Protein AF-A0A966THT8-F1 (afdb_monomer)

Structure (mmCIF, N/CA/C/O backbone):
data_AF-A0A966THT8-F1
#
_entry.id   AF-A0A966THT8-F1
#
loop_
_atom_site.group_PDB
_atom_site.id
_atom_site.type_symbol
_atom_site.label_atom_id
_atom_site.label_alt_id
_atom_site.label_comp_id
_atom_site.label_asym_id
_atom_site.label_entity_id
_atom_site.label_seq_id
_atom_site.pdbx_PDB_ins_code
_atom_site.Cartn_x
_atom_site.Cartn_y
_atom_site.Cartn_z
_atom_site.occupancy
_atom_site.B_iso_or_equiv
_atom_site.auth_seq_id
_atom_site.auth_comp_id
_atom_site.auth_asym_id
_atom_site.auth_atom_id
_atom_site.pdbx_P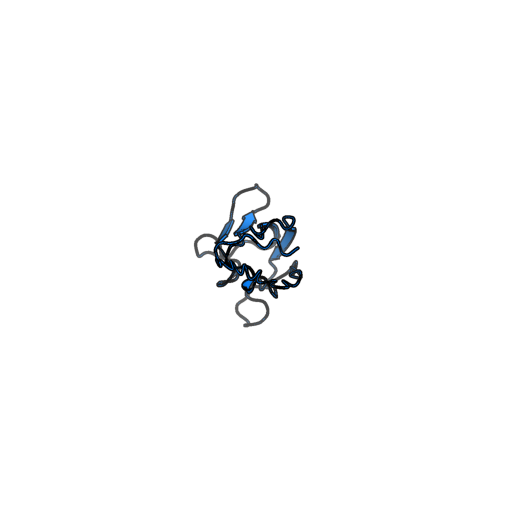DB_model_num
ATOM 1 N N . LEU A 1 1 ? 21.147 -3.916 -36.105 1.00 38.38 1 LEU A N 1
ATOM 2 C CA . LEU A 1 1 ? 22.383 -3.367 -36.703 1.00 38.38 1 LEU A CA 1
ATOM 3 C C . LEU A 1 1 ? 23.456 -4.421 -36.535 1.00 38.38 1 LEU A C 1
ATOM 5 O O . LEU A 1 1 ? 23.837 -4.696 -35.407 1.00 38.38 1 LEU A O 1
ATOM 9 N N . THR A 1 2 ? 23.841 -5.078 -37.622 1.00 32.47 2 THR A N 1
ATOM 10 C CA . THR A 1 2 ? 24.801 -6.186 -37.594 1.00 32.47 2 THR A CA 1
ATOM 11 C C . THR A 1 2 ? 26.140 -5.648 -38.072 1.00 32.47 2 THR A C 1
ATOM 13 O O . THR A 1 2 ? 26.220 -5.122 -39.180 1.00 32.47 2 THR A O 1
ATOM 16 N N . VAL A 1 3 ? 27.170 -5.729 -37.231 1.00 47.06 3 VAL A N 1
ATOM 17 C CA . VAL A 1 3 ? 28.542 -5.352 -37.592 1.00 47.06 3 VAL A CA 1
ATOM 18 C C . VAL A 1 3 ? 29.363 -6.632 -37.616 1.00 47.06 3 VAL A C 1
ATOM 20 O O . VAL A 1 3 ? 29.525 -7.285 -36.589 1.00 47.06 3 VAL A O 1
ATOM 23 N N . THR A 1 4 ? 29.853 -7.011 -38.793 1.00 45.12 4 THR A N 1
ATOM 24 C CA . THR A 1 4 ? 30.617 -8.248 -38.985 1.00 45.12 4 THR A CA 1
ATOM 25 C C . THR A 1 4 ? 32.106 -7.917 -38.992 1.00 45.12 4 THR A C 1
ATOM 27 O O . THR A 1 4 ? 32.587 -7.259 -39.911 1.00 45.12 4 THR A O 1
ATOM 30 N N . SER A 1 5 ? 32.841 -8.363 -37.971 1.00 55.22 5 SER A N 1
ATOM 31 C CA . SER A 1 5 ? 34.308 -8.312 -37.946 1.00 55.22 5 SER A CA 1
ATOM 32 C C . SER A 1 5 ? 34.895 -9.696 -38.241 1.00 55.22 5 SER A C 1
ATOM 34 O O . SER A 1 5 ? 34.338 -10.730 -37.871 1.00 55.22 5 SER A O 1
ATOM 36 N N . ASN A 1 6 ? 36.035 -9.710 -38.921 1.00 65.44 6 ASN A N 1
ATOM 37 C CA . ASN A 1 6 ? 36.722 -10.829 -39.578 1.00 65.44 6 ASN A CA 1
ATOM 38 C C . ASN A 1 6 ? 37.351 -11.893 -38.644 1.00 65.44 6 ASN A C 1
ATOM 40 O O . ASN A 1 6 ? 38.310 -12.560 -39.026 1.00 65.44 6 ASN A O 1
ATOM 44 N N . LYS A 1 7 ? 36.807 -12.097 -37.438 1.00 59.16 7 LYS A N 1
ATOM 45 C CA . LYS A 1 7 ? 37.224 -13.161 -36.500 1.00 59.16 7 LYS A CA 1
ATOM 46 C C . LYS A 1 7 ? 36.088 -14.067 -36.007 1.00 59.16 7 LYS A C 1
ATOM 48 O O . LYS A 1 7 ? 36.244 -14.737 -34.995 1.00 59.16 7 LYS A O 1
ATOM 53 N N . GLY A 1 8 ? 34.959 -14.124 -36.715 1.00 55.78 8 GLY A N 1
ATOM 54 C CA . GLY A 1 8 ? 33.956 -15.184 -36.519 1.00 55.78 8 GLY A CA 1
ATOM 55 C C . GLY A 1 8 ? 33.255 -15.211 -35.155 1.00 55.78 8 GLY A C 1
ATOM 56 O O . GLY A 1 8 ? 32.555 -16.173 -34.859 1.00 55.78 8 GLY A O 1
ATOM 57 N N . CYS A 1 9 ? 33.401 -14.175 -34.328 1.00 48.91 9 CYS A N 1
ATOM 58 C CA . CYS A 1 9 ? 32.655 -14.074 -33.081 1.00 48.91 9 CYS A CA 1
ATOM 59 C C . CYS A 1 9 ? 31.292 -13.435 -33.382 1.00 48.91 9 CYS A C 1
ATOM 61 O O . CYS A 1 9 ? 31.213 -12.241 -33.671 1.00 48.91 9 CYS A O 1
ATOM 63 N N . SER A 1 10 ? 30.233 -14.245 -33.377 1.00 50.66 10 SER A N 1
ATOM 64 C CA . SER A 1 10 ? 28.847 -13.771 -33.373 1.00 50.66 10 SER A CA 1
ATOM 65 C C . SER A 1 10 ? 28.385 -13.669 -31.929 1.00 50.66 10 SER A C 1
ATOM 67 O O . SER A 1 10 ? 28.199 -14.689 -31.270 1.00 50.66 10 SER A O 1
ATOM 69 N N . ASP A 1 11 ? 28.203 -12.445 -31.447 1.00 45.22 11 ASP A N 1
ATOM 70 C CA . ASP A 1 11 ? 27.554 -12.193 -30.166 1.00 45.22 11 ASP A CA 1
ATOM 71 C C . ASP A 1 11 ? 26.059 -11.966 -30.423 1.00 45.22 11 ASP A C 1
ATOM 73 O O . ASP A 1 11 ? 25.671 -11.080 -31.190 1.00 45.22 11 ASP A O 1
ATOM 77 N N . THR A 1 12 ? 25.216 -12.824 -29.852 1.00 56.09 12 THR A N 1
ATOM 78 C CA . THR A 1 12 ? 23.759 -12.741 -30.001 1.00 56.09 12 THR A CA 1
ATOM 79 C C . THR A 1 12 ? 23.178 -12.313 -28.666 1.00 56.09 12 THR A C 1
ATOM 81 O O . THR A 1 12 ? 23.054 -13.118 -27.747 1.00 56.09 12 THR A O 1
ATOM 84 N N . SER A 1 13 ? 22.799 -11.041 -28.556 1.00 45.62 13 SER A N 1
ATOM 85 C CA . SER A 1 13 ? 22.097 -10.534 -27.379 1.00 45.62 13 SER A CA 1
ATOM 86 C C . SER A 1 13 ? 20.586 -10.620 -27.597 1.00 45.62 13 SER A C 1
ATOM 88 O O . SER A 1 13 ? 20.027 -9.930 -28.451 1.00 45.62 13 SER A O 1
ATOM 90 N N . SER A 1 14 ? 19.912 -11.486 -26.842 1.00 51.91 14 SER A N 1
ATOM 91 C CA . SER A 1 14 ? 18.451 -11.588 -26.824 1.00 51.91 14 SER A CA 1
ATOM 92 C C . SER A 1 14 ? 17.869 -10.697 -25.724 1.00 51.91 14 SER A C 1
ATOM 94 O O . SER A 1 14 ? 18.154 -10.898 -24.544 1.00 51.91 14 SER A O 1
ATOM 96 N N . VAL A 1 15 ? 17.019 -9.737 -26.095 1.00 55.69 15 VAL A N 1
ATOM 97 C CA . VAL A 1 15 ? 16.295 -8.878 -25.145 1.00 55.69 15 VAL A CA 1
ATOM 98 C C . VAL A 1 15 ? 14.918 -9.483 -24.868 1.00 55.69 15 VAL A C 1
ATOM 100 O O . VAL A 1 15 ? 14.083 -9.576 -25.765 1.00 55.69 15 VAL A O 1
ATOM 103 N N . PHE A 1 16 ? 14.655 -9.873 -23.620 1.00 54.84 16 PHE A N 1
ATOM 104 C CA . PHE A 1 16 ? 13.331 -10.328 -23.192 1.00 54.84 16 PHE A CA 1
ATOM 105 C C . PHE A 1 16 ? 12.426 -9.125 -22.895 1.00 54.84 16 PHE A 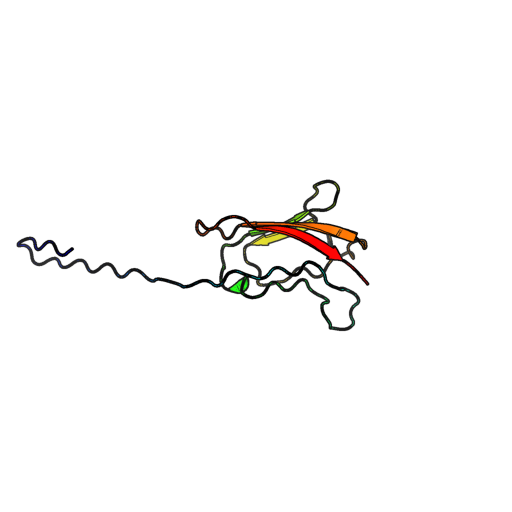C 1
ATOM 107 O O . PHE A 1 16 ? 12.622 -8.417 -21.907 1.00 54.84 16 PHE A O 1
ATOM 114 N N . ILE A 1 17 ? 11.409 -8.896 -23.729 1.00 58.19 17 ILE A N 1
ATOM 115 C CA . ILE A 1 17 ? 10.397 -7.858 -23.490 1.00 58.19 17 ILE A CA 1
ATOM 116 C C . ILE A 1 17 ? 9.238 -8.475 -22.695 1.00 58.19 17 ILE A C 1
ATOM 118 O O . ILE A 1 17 ? 8.392 -9.170 -23.255 1.00 58.19 17 ILE A O 1
ATOM 122 N N . LYS A 1 18 ? 9.175 -8.221 -21.381 1.00 64.19 18 LYS A N 1
ATOM 123 C CA . LYS A 1 18 ? 8.022 -8.601 -20.543 1.00 64.19 18 LYS A CA 1
ATOM 124 C C . LYS A 1 18 ? 6.995 -7.467 -20.529 1.00 64.19 18 LYS A C 1
ATOM 126 O O . LYS A 1 18 ? 7.240 -6.405 -19.957 1.00 64.19 18 LYS A O 1
ATOM 131 N N . VAL A 1 19 ? 5.829 -7.690 -21.134 1.00 66.38 19 VAL A N 1
ATOM 132 C CA . VAL A 1 19 ? 4.715 -6.730 -21.093 1.00 66.38 19 VAL A CA 1
ATOM 133 C C . VAL A 1 19 ? 4.019 -6.833 -19.735 1.00 66.38 19 VAL A C 1
ATOM 135 O O . VAL A 1 19 ? 3.328 -7.808 -19.454 1.00 66.38 19 VAL A O 1
ATOM 138 N N . LEU A 1 20 ? 4.207 -5.830 -18.876 1.00 70.94 20 LEU A N 1
ATOM 139 C CA . LEU A 1 20 ? 3.531 -5.748 -17.578 1.00 70.94 20 LEU A CA 1
ATOM 140 C C . LEU A 1 20 ? 2.275 -4.874 -17.689 1.00 70.94 20 LEU A C 1
ATOM 142 O O . LEU A 1 20 ? 2.365 -3.724 -18.140 1.00 70.94 20 LEU A O 1
ATOM 146 N N . LYS A 1 21 ? 1.119 -5.396 -17.260 1.00 75.31 21 LYS A N 1
ATOM 147 C CA . LYS A 1 21 ? -0.139 -4.633 -17.173 1.00 75.31 21 LYS A CA 1
ATOM 148 C C . LYS A 1 21 ? -0.063 -3.598 -16.056 1.00 75.31 21 LYS A C 1
ATOM 150 O O . LYS A 1 21 ? 0.663 -3.785 -15.081 1.00 75.31 21 LYS A O 1
ATOM 155 N N . ASP A 1 22 ? -0.792 -2.501 -16.213 1.00 78.38 22 ASP A N 1
ATOM 156 C CA . ASP A 1 22 ? -0.896 -1.490 -15.169 1.00 78.38 22 ASP A CA 1
ATOM 157 C C . ASP A 1 22 ? -1.863 -1.973 -14.068 1.00 78.38 22 ASP A C 1
ATOM 159 O O . ASP A 1 22 ? -3.016 -2.265 -14.388 1.00 78.38 22 ASP A O 1
ATOM 163 N N . PRO A 1 23 ? -1.423 -2.123 -12.803 1.00 83.56 23 PRO A N 1
ATOM 164 C CA . PRO A 1 23 ? -2.267 -2.689 -11.755 1.00 83.56 23 PRO A CA 1
ATOM 165 C C . PRO A 1 23 ? -3.374 -1.697 -11.350 1.00 83.56 23 PRO A C 1
ATOM 167 O O . PRO A 1 23 ? -3.043 -0.584 -10.916 1.00 83.56 23 PRO A O 1
ATOM 170 N N . PRO A 1 24 ? -4.669 -2.047 -11.481 1.00 90.62 24 PRO A N 1
ATOM 171 C CA . PRO A 1 24 ? -5.746 -1.250 -10.910 1.00 90.62 24 PRO A CA 1
ATOM 172 C C . PRO A 1 24 ? -5.677 -1.392 -9.391 1.00 90.62 24 PRO A C 1
ATOM 174 O O . PRO A 1 24 ? -5.714 -2.504 -8.877 1.00 90.62 24 PRO A O 1
ATOM 177 N N . VAL A 1 25 ? -5.530 -0.286 -8.668 1.00 95.00 25 VAL A N 1
ATOM 178 C CA . VAL A 1 25 ? -5.386 -0.325 -7.209 1.00 95.00 25 VAL A CA 1
ATOM 179 C C . VAL A 1 25 ? -6.750 -0.043 -6.579 1.00 95.00 25 VAL A C 1
ATOM 181 O O . VAL A 1 25 ? -7.236 1.079 -6.739 1.00 95.00 25 VAL A O 1
ATOM 184 N N . PRO A 1 26 ? -7.389 -1.015 -5.900 1.00 95.25 26 PRO A N 1
ATOM 185 C CA . PRO A 1 26 ? -8.631 -0.758 -5.181 1.00 95.25 26 PRO A CA 1
ATOM 186 C C . PRO A 1 26 ? -8.401 0.264 -4.073 1.00 95.25 26 PRO A C 1
ATOM 188 O O . PRO A 1 26 ? -7.347 0.274 -3.439 1.00 95.25 26 PRO A O 1
ATOM 191 N N . ASN A 1 27 ? -9.395 1.101 -3.816 1.00 96.56 27 ASN A N 1
ATOM 192 C CA . ASN A 1 27 ? -9.347 2.116 -2.767 1.00 96.56 27 ASN A CA 1
ATOM 193 C C . ASN A 1 27 ? -10.180 1.737 -1.535 1.00 96.56 27 ASN A C 1
ATOM 195 O O . ASN A 1 27 ? -10.352 2.576 -0.661 1.00 96.56 27 ASN A O 1
ATOM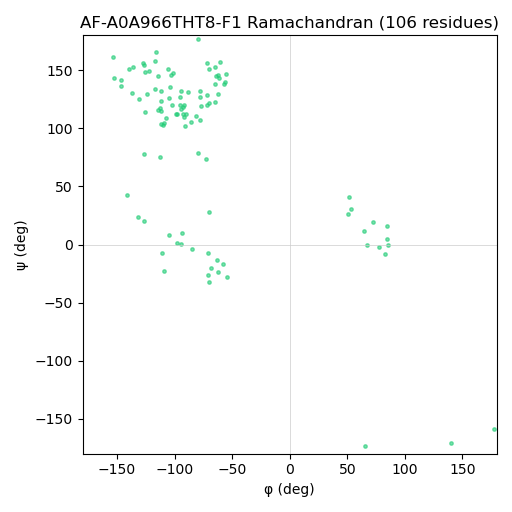 199 N N . ILE A 1 28 ? -10.699 0.509 -1.451 1.00 96.31 28 ILE A N 1
ATOM 200 C CA . ILE A 1 28 ? -11.505 0.046 -0.319 1.00 96.31 28 ILE A CA 1
ATOM 201 C C . ILE A 1 28 ? -11.387 -1.469 -0.141 1.00 96.31 28 ILE A C 1
ATOM 203 O O . ILE A 1 28 ? -11.295 -2.200 -1.129 1.00 96.31 28 ILE A O 1
ATOM 207 N N . PHE A 1 29 ? -11.384 -1.930 1.108 1.00 97.06 29 PHE A N 1
ATOM 208 C CA . PHE A 1 29 ? -11.526 -3.341 1.476 1.00 97.06 29 PHE A CA 1
ATOM 209 C C . PHE A 1 29 ? -12.132 -3.468 2.888 1.00 97.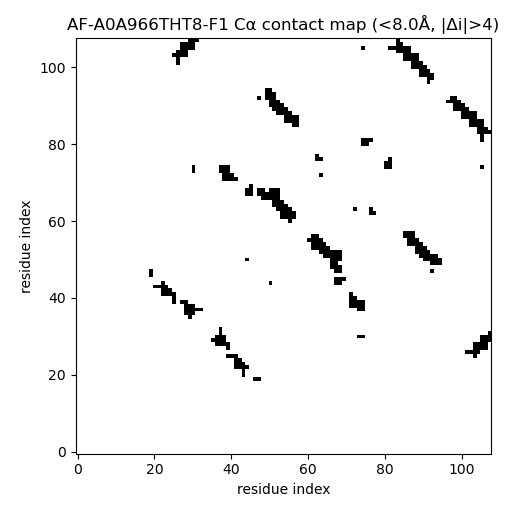06 29 PHE A C 1
ATOM 211 O O . PHE A 1 29 ? -12.144 -2.498 3.654 1.00 97.06 29 PHE A O 1
ATOM 218 N N . SER A 1 30 ? -12.680 -4.640 3.212 1.00 96.50 30 SER A N 1
ATOM 219 C CA . SER A 1 30 ? -13.491 -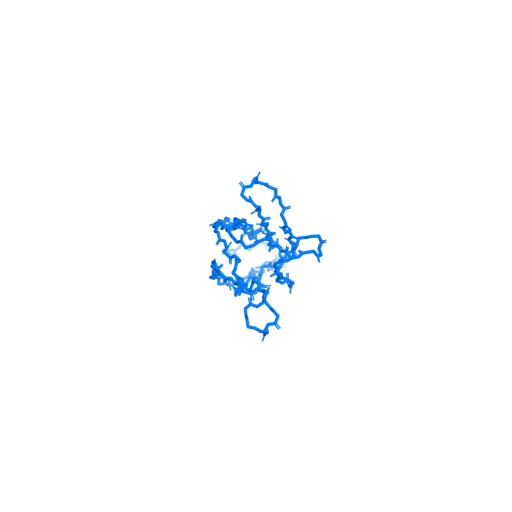4.890 4.410 1.00 96.50 30 SER A CA 1
ATOM 220 C C . SER A 1 30 ? -12.953 -6.075 5.220 1.00 96.50 30 SER A C 1
ATOM 222 O O . SER A 1 30 ? -13.521 -7.154 5.129 1.00 96.50 30 SER A O 1
ATOM 224 N N . PRO A 1 31 ? -11.872 -5.911 6.011 1.00 94.81 31 PRO A N 1
ATOM 225 C CA . PRO A 1 31 ? -11.307 -6.972 6.850 1.00 94.81 31 PRO A CA 1
ATOM 226 C C . PRO A 1 31 ? -12.205 -7.253 8.069 1.00 94.81 31 PRO A C 1
ATOM 228 O O . PRO A 1 31 ? -11.899 -6.832 9.194 1.00 94.81 31 PRO A O 1
ATOM 231 N N . ASN A 1 32 ? -13.340 -7.915 7.831 1.00 93.06 32 ASN A N 1
ATOM 232 C CA . ASN A 1 32 ? -14.365 -8.275 8.817 1.00 93.06 32 ASN A CA 1
ATOM 233 C C . ASN A 1 32 ? -14.440 -9.799 9.072 1.00 93.06 32 ASN A C 1
ATOM 235 O O . ASN A 1 32 ? -15.105 -10.224 10.017 1.00 93.06 32 ASN A O 1
ATOM 239 N N . GLY A 1 33 ? -13.716 -10.607 8.292 1.00 91.88 33 GLY A N 1
ATOM 240 C CA . GLY A 1 33 ? -13.623 -12.058 8.430 1.00 91.88 33 GLY A CA 1
ATOM 241 C C . GLY A 1 33 ? -14.746 -12.840 7.746 1.00 91.88 33 GLY A C 1
ATOM 242 O O . GLY A 1 33 ? -14.933 -14.013 8.074 1.00 91.88 33 GLY A O 1
ATOM 243 N N . ASP A 1 34 ? -15.503 -12.226 6.833 1.00 91.94 34 ASP A N 1
ATOM 244 C CA . ASP A 1 34 ? -16.558 -12.897 6.063 1.00 91.94 34 ASP A CA 1
ATOM 245 C C . ASP A 1 34 ? -16.042 -13.625 4.802 1.00 91.94 34 ASP A C 1
ATOM 247 O O . ASP A 1 34 ? -16.796 -14.335 4.130 1.00 91.94 34 ASP A O 1
ATOM 251 N N . GLY A 1 35 ? -14.744 -13.506 4.503 1.00 89.75 35 GLY A N 1
ATOM 252 C CA . GLY A 1 35 ? -14.081 -14.083 3.337 1.00 89.75 35 GLY A CA 1
ATOM 253 C C . GLY A 1 35 ? -14.160 -13.219 2.074 1.00 89.75 35 GLY A C 1
ATOM 254 O O . GLY A 1 35 ? -13.606 -13.607 1.041 1.00 89.75 35 GLY A O 1
ATOM 255 N N . ILE A 1 36 ? -14.816 -12.057 2.122 1.00 90.50 36 ILE A N 1
ATOM 256 C CA . ILE A 1 36 ? -15.068 -11.168 0.987 1.00 90.50 36 ILE A CA 1
ATOM 257 C C . ILE A 1 36 ? -14.306 -9.857 1.193 1.00 90.50 36 ILE A C 1
ATOM 259 O O . ILE A 1 36 ? -14.581 -9.073 2.090 1.00 90.50 36 ILE A O 1
ATOM 263 N N . HIS A 1 37 ? -13.341 -9.582 0.309 1.00 92.56 37 HIS A N 1
ATOM 264 C CA . HIS A 1 37 ? -12.495 -8.380 0.384 1.00 92.56 37 HIS A CA 1
ATOM 265 C C . HIS A 1 37 ? -11.809 -8.181 1.754 1.00 92.56 37 HIS A C 1
ATOM 267 O O . HIS A 1 37 ? -11.503 -7.055 2.137 1.00 92.56 37 HIS A O 1
ATOM 273 N N . ASP A 1 38 ? -11.499 -9.273 2.457 1.00 95.12 38 ASP A N 1
ATOM 274 C CA . ASP A 1 38 ? -10.796 -9.234 3.747 1.00 95.12 38 ASP A CA 1
ATOM 275 C C . ASP A 1 38 ? -9.336 -8.787 3.634 1.00 95.12 38 ASP A C 1
ATOM 277 O O . ASP A 1 38 ? -8.705 -8.371 4.604 1.00 95.12 38 ASP A O 1
ATOM 281 N N . THR A 1 39 ? -8.774 -8.886 2.433 1.00 96.62 39 THR A N 1
ATOM 282 C CA . THR A 1 39 ? -7.415 -8.448 2.147 1.00 96.62 39 THR A CA 1
A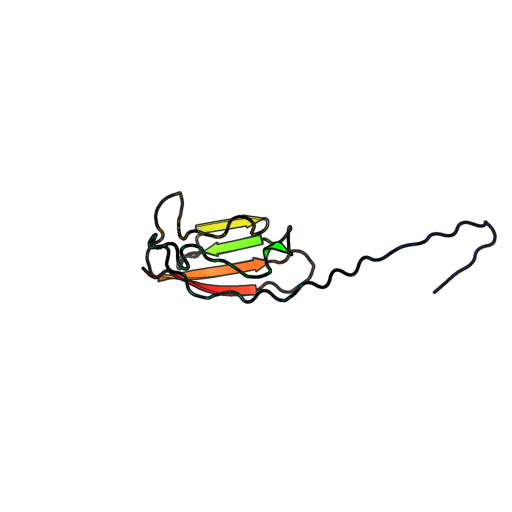TOM 283 C C . THR A 1 39 ? -7.414 -7.480 0.977 1.00 96.62 39 THR A C 1
ATOM 285 O O . THR A 1 39 ? -8.230 -7.564 0.055 1.00 96.62 39 THR A O 1
ATOM 288 N N . TRP A 1 40 ? -6.476 -6.543 1.006 1.00 97.00 40 TRP A N 1
ATOM 289 C CA . TRP A 1 40 ? -6.325 -5.530 -0.019 1.00 97.00 40 TRP A CA 1
ATOM 290 C C . TRP A 1 40 ? -5.607 -6.104 -1.243 1.00 97.00 40 TRP A C 1
ATOM 292 O O . TRP A 1 40 ? -4.412 -5.936 -1.437 1.00 97.00 40 TRP A O 1
ATOM 302 N N . ILE A 1 41 ? -6.320 -6.844 -2.082 1.00 95.56 41 ILE A N 1
ATOM 303 C CA . ILE A 1 41 ? -5.726 -7.483 -3.261 1.00 95.56 41 ILE A CA 1
ATOM 304 C C . ILE A 1 41 ? -5.529 -6.444 -4.370 1.00 95.56 41 ILE A C 1
ATOM 306 O O . ILE A 1 41 ? -6.480 -5.788 -4.787 1.00 95.56 41 ILE A O 1
ATOM 310 N N . ILE A 1 42 ? -4.309 -6.335 -4.905 1.00 94.75 42 ILE A N 1
ATOM 311 C CA . ILE A 1 42 ? -3.991 -5.455 -6.038 1.00 94.75 42 ILE A CA 1
ATOM 312 C C . ILE A 1 42 ? -3.721 -6.319 -7.281 1.00 94.75 42 ILE A C 1
ATOM 314 O O . ILE A 1 42 ? -2.648 -6.925 -7.380 1.00 94.75 42 ILE A O 1
ATOM 318 N N . PRO A 1 43 ? -4.658 -6.392 -8.247 1.00 91.81 43 PRO A N 1
ATOM 319 C CA . PRO A 1 43 ? -4.498 -7.217 -9.439 1.00 91.81 43 PRO A CA 1
ATOM 320 C C . PRO A 1 43 ? -3.229 -6.890 -10.233 1.00 91.81 43 PRO A C 1
ATOM 322 O O . PRO A 1 43 ? -2.893 -5.724 -10.437 1.00 91.81 43 PRO A O 1
ATOM 325 N N . TYR A 1 44 ? -2.564 -7.933 -10.736 1.00 89.81 44 TYR A N 1
ATOM 326 C CA . TYR A 1 44 ? -1.336 -7.878 -11.544 1.00 89.81 44 TYR A CA 1
ATOM 327 C C . TYR A 1 44 ? -0.077 -7.385 -10.820 1.00 89.81 44 TYR A C 1
ATOM 329 O O . TYR A 1 44 ? 0.985 -7.319 -11.448 1.00 89.81 44 TYR A O 1
ATOM 337 N N . LEU A 1 45 ? -0.152 -7.025 -9.535 1.00 89.94 45 LEU A N 1
ATOM 338 C CA . LEU A 1 45 ? 1.020 -6.549 -8.799 1.00 89.94 45 LEU A CA 1
ATOM 339 C C . LEU A 1 45 ? 2.025 -7.679 -8.506 1.00 89.94 45 LEU A C 1
ATOM 341 O O . LEU A 1 45 ? 3.228 -7.440 -8.468 1.00 89.94 45 LEU A O 1
ATOM 345 N N . ASP A 1 46 ? 1.548 -8.920 -8.434 1.00 87.25 46 ASP A N 1
ATOM 346 C CA . ASP A 1 46 ? 2.336 -10.159 -8.407 1.00 87.25 46 ASP A CA 1
ATOM 347 C C . ASP A 1 46 ? 3.314 -10.290 -9.593 1.00 87.25 46 ASP A C 1
ATOM 349 O O . ASP A 1 46 ? 4.396 -10.865 -9.463 1.00 87.25 46 ASP A O 1
ATOM 353 N N . SER A 1 47 ? 2.997 -9.683 -10.743 1.00 87.19 47 SER A N 1
ATOM 354 C CA . SER A 1 47 ? 3.887 -9.664 -11.912 1.00 87.19 47 SER A CA 1
ATOM 355 C C . SER A 1 47 ? 5.134 -8.773 -11.749 1.00 87.19 47 SER A C 1
ATOM 357 O O . SER A 1 47 ? 6.040 -8.838 -12.596 1.00 87.19 47 SER A O 1
ATOM 359 N N . TYR A 1 48 ? 5.204 -8.004 -10.651 1.00 88.75 48 TYR A N 1
ATOM 360 C CA . TYR A 1 48 ? 6.288 -7.100 -10.260 1.00 88.75 48 TYR A CA 1
ATOM 361 C C . TYR A 1 48 ? 7.015 -7.617 -8.998 1.00 88.75 48 TYR 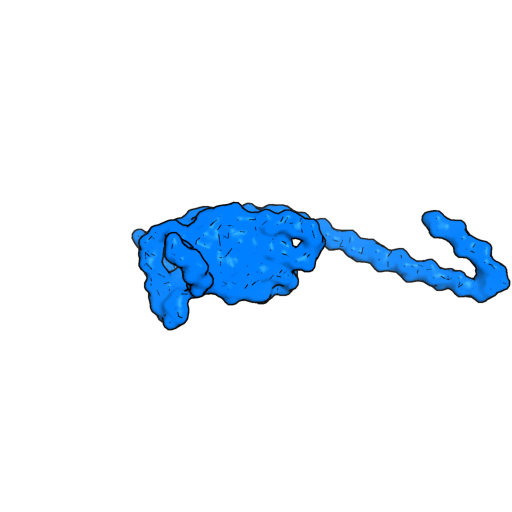A C 1
ATOM 363 O O . TYR A 1 48 ? 6.862 -7.051 -7.918 1.00 88.75 48 TYR A O 1
ATOM 371 N N . PRO A 1 49 ? 7.866 -8.654 -9.095 1.00 87.38 49 PRO A N 1
ATOM 372 C CA . PRO A 1 49 ? 8.473 -9.293 -7.918 1.00 87.38 49 PRO A CA 1
ATOM 373 C C . PRO A 1 49 ? 9.376 -8.361 -7.091 1.00 87.38 49 PRO A C 1
ATOM 375 O O . PRO A 1 49 ? 9.587 -8.599 -5.908 1.00 87.38 49 PRO A O 1
ATOM 378 N N . GLY A 1 50 ? 9.904 -7.298 -7.704 1.00 90.56 50 GLY A N 1
ATOM 379 C CA . GLY A 1 50 ? 10.733 -6.298 -7.032 1.00 90.56 50 GLY A CA 1
ATOM 380 C C . GLY A 1 50 ? 9.976 -5.066 -6.537 1.00 90.56 50 GLY A C 1
ATOM 381 O O . GLY A 1 50 ? 10.626 -4.161 -6.022 1.00 90.56 50 GLY A O 1
ATOM 382 N N . CYS A 1 51 ? 8.650 -4.969 -6.716 1.00 94.81 51 CYS A N 1
ATOM 383 C CA . CYS A 1 51 ? 7.933 -3.764 -6.303 1.00 94.81 51 CYS A CA 1
ATOM 384 C C . CYS A 1 51 ? 7.985 -3.579 -4.786 1.00 94.81 51 CYS A C 1
ATOM 386 O O . CYS A 1 51 ? 8.045 -4.551 -4.044 1.00 94.81 51 CYS A O 1
ATOM 388 N N . THR A 1 52 ? 7.894 -2.348 -4.303 1.00 96.88 52 THR A N 1
ATOM 389 C CA . THR A 1 52 ? 7.667 -2.093 -2.879 1.00 96.88 52 THR A CA 1
ATOM 390 C C . THR A 1 52 ? 6.292 -1.490 -2.684 1.00 96.88 52 THR A C 1
ATOM 392 O O . THR A 1 52 ? 5.948 -0.539 -3.388 1.00 96.88 52 THR A O 1
ATOM 395 N N . VAL A 1 53 ? 5.532 -2.021 -1.731 1.00 97.69 53 VAL A N 1
ATOM 396 C CA . VAL A 1 53 ? 4.248 -1.458 -1.300 1.00 97.69 53 VAL A CA 1
ATOM 397 C C . VAL A 1 53 ? 4.422 -0.941 0.113 1.00 97.69 53 VAL A C 1
ATOM 399 O O . VAL A 1 53 ? 4.831 -1.685 0.999 1.00 97.69 53 VAL A O 1
ATOM 402 N N . GLU A 1 54 ? 4.132 0.334 0.317 1.00 98.00 54 GLU A N 1
ATOM 403 C CA . GLU A 1 54 ? 4.169 0.988 1.620 1.00 98.00 54 GLU A CA 1
ATOM 404 C C . GLU A 1 54 ? 2.802 1.604 1.882 1.00 98.00 54 GLU A C 1
ATOM 406 O O . GLU A 1 54 ? 2.275 2.316 1.029 1.00 98.00 54 GLU A O 1
ATOM 411 N N . VAL A 1 55 ? 2.227 1.324 3.049 1.00 98.06 55 VAL A N 1
ATOM 412 C CA . VAL A 1 55 ? 0.984 1.937 3.522 1.00 98.06 55 VAL A CA 1
ATOM 413 C C . VAL A 1 55 ? 1.296 2.721 4.784 1.00 98.06 55 VAL A C 1
ATOM 415 O O . VAL A 1 55 ? 1.970 2.219 5.687 1.00 98.06 55 VAL A O 1
ATOM 418 N N . VAL A 1 56 ? 0.792 3.946 4.854 1.00 97.88 56 VAL A N 1
ATOM 419 C CA . VAL A 1 56 ? 0.956 4.862 5.977 1.00 97.88 56 VAL A CA 1
ATOM 420 C C . VAL A 1 56 ? -0.399 5.283 6.533 1.00 97.88 56 VAL A C 1
ATOM 422 O O . VAL A 1 56 ? -1.394 5.384 5.812 1.00 97.88 56 VAL A O 1
ATOM 425 N N . ASN A 1 57 ? -0.444 5.547 7.834 1.00 96.56 57 ASN A N 1
ATOM 426 C CA . ASN A 1 57 ? -1.613 6.159 8.457 1.00 96.56 57 ASN A CA 1
ATOM 427 C C . ASN A 1 57 ? -1.647 7.681 8.228 1.00 96.56 57 ASN A C 1
ATOM 429 O O . ASN A 1 57 ? -0.713 8.280 7.693 1.00 96.56 57 ASN A O 1
ATOM 433 N N . ARG A 1 58 ? -2.718 8.328 8.705 1.00 94.44 58 ARG A N 1
ATOM 434 C CA . ARG A 1 58 ? -2.918 9.788 8.618 1.00 94.44 58 ARG A CA 1
ATOM 435 C C . ARG A 1 58 ? -1.820 10.641 9.273 1.00 94.44 58 ARG A C 1
ATOM 437 O O . ARG A 1 58 ? -1.760 11.836 9.020 1.00 94.44 58 ARG A O 1
ATOM 444 N N . TYR A 1 59 ? -0.992 10.048 10.131 1.00 95.00 59 TYR A N 1
ATOM 445 C CA . TYR A 1 59 ? 0.111 10.722 10.818 1.00 95.00 59 TYR A CA 1
ATOM 446 C C . TYR A 1 59 ? 1.460 10.500 10.116 1.00 95.00 59 TYR A C 1
ATOM 448 O O . TYR A 1 59 ? 2.482 10.971 10.602 1.00 95.00 59 TYR A O 1
ATOM 456 N N . GLY A 1 60 ? 1.480 9.776 8.990 1.00 92.81 60 GLY A N 1
ATOM 457 C CA . GLY A 1 60 ? 2.690 9.481 8.223 1.00 92.81 60 GLY A CA 1
ATOM 458 C C . GLY A 1 60 ? 3.485 8.270 8.720 1.00 92.81 60 GLY A C 1
ATOM 459 O O . GLY A 1 60 ? 4.550 7.986 8.177 1.00 92.81 60 GLY A O 1
ATOM 460 N N . TYR A 1 61 ? 2.991 7.527 9.714 1.00 96.19 61 TYR A N 1
ATOM 461 C CA . TYR A 1 61 ? 3.655 6.301 10.160 1.00 96.19 61 TYR A CA 1
ATOM 462 C C . TYR A 1 61 ? 3.367 5.155 9.198 1.00 96.19 61 TYR A C 1
ATOM 464 O O . TYR A 1 61 ? 2.206 4.906 8.873 1.00 96.19 61 TYR A O 1
ATOM 472 N N . ILE A 1 62 ? 4.413 4.426 8.803 1.00 96.88 62 ILE A N 1
ATOM 473 C CA . ILE A 1 62 ? 4.290 3.185 8.034 1.00 96.88 62 ILE A CA 1
ATOM 474 C C . ILE A 1 62 ? 3.586 2.140 8.899 1.00 96.88 62 ILE A C 1
ATOM 476 O O . ILE A 1 62 ? 4.045 1.816 9.993 1.00 96.88 62 ILE A O 1
ATOM 480 N N . VAL A 1 63 ? 2.473 1.619 8.393 1.00 97.56 63 VAL A N 1
ATOM 481 C CA . VAL A 1 63 ? 1.661 0.586 9.049 1.00 97.56 63 VAL A CA 1
ATOM 482 C C . VAL A 1 63 ? 1.763 -0.768 8.356 1.00 97.56 63 VAL A C 1
ATOM 484 O O . VAL A 1 63 ? 1.547 -1.795 8.991 1.00 97.56 63 VAL A O 1
ATOM 487 N N . PHE A 1 64 ? 2.137 -0.773 7.076 1.00 97.62 64 PHE A N 1
ATOM 488 C CA . PHE A 1 64 ? 2.409 -1.978 6.302 1.00 97.62 64 PHE A CA 1
ATOM 489 C C . PHE A 1 64 ? 3.514 -1.700 5.284 1.00 97.62 64 PHE A C 1
ATOM 491 O O . PHE A 1 64 ? 3.569 -0.623 4.684 1.00 97.62 64 PHE A O 1
ATOM 498 N N . ARG A 1 65 ? 4.394 -2.681 5.082 1.00 96.94 65 ARG A N 1
ATOM 499 C CA . ARG A 1 65 ? 5.447 -2.633 4.069 1.00 96.94 65 ARG A CA 1
ATOM 500 C C . ARG A 1 65 ? 5.714 -4.022 3.514 1.00 96.94 65 ARG A C 1
ATOM 502 O O . ARG A 1 65 ? 5.872 -4.964 4.286 1.00 96.94 65 ARG A O 1
ATOM 509 N N . SER A 1 66 ? 5.857 -4.126 2.198 1.00 95.62 66 SER A N 1
ATOM 510 C CA . SER A 1 66 ? 6.267 -5.360 1.530 1.00 95.62 66 SER A CA 1
ATOM 511 C C . SER A 1 66 ? 7.253 -5.099 0.391 1.00 95.62 66 SER A C 1
ATOM 513 O O . SER A 1 66 ? 7.242 -4.039 -0.241 1.00 95.62 66 SER A O 1
ATOM 515 N N . VAL A 1 67 ? 8.108 -6.092 0.134 1.00 95.50 67 VAL A N 1
ATOM 516 C CA . VAL A 1 67 ? 8.861 -6.242 -1.118 1.00 95.50 67 VAL A CA 1
ATOM 517 C C . VAL A 1 67 ? 8.192 -7.370 -1.899 1.00 95.50 67 VAL A C 1
ATOM 519 O O . VAL A 1 67 ? 7.962 -8.448 -1.355 1.00 95.50 67 VAL A O 1
ATOM 522 N N . GLY A 1 68 ? 7.819 -7.100 -3.143 1.00 93.12 68 GLY A N 1
ATOM 523 C CA . GLY A 1 68 ? 6.761 -7.824 -3.834 1.00 93.12 68 GLY A CA 1
ATOM 524 C C . GLY A 1 68 ? 5.393 -7.603 -3.177 1.00 93.12 68 GLY A C 1
ATOM 525 O O . GLY A 1 68 ? 5.233 -6.797 -2.254 1.00 93.12 68 GLY A O 1
ATOM 526 N N . TYR A 1 69 ? 4.391 -8.336 -3.656 1.00 94.56 69 TYR A N 1
ATOM 527 C CA . TYR A 1 69 ? 3.033 -8.307 -3.104 1.00 94.56 69 TYR A CA 1
ATOM 528 C C . TYR A 1 69 ? 2.382 -9.696 -3.091 1.00 94.56 69 TYR A C 1
ATOM 530 O O . TYR A 1 69 ? 1.227 -9.866 -3.466 1.00 94.56 69 TYR A O 1
ATOM 538 N N . ALA A 1 70 ? 3.157 -10.716 -2.707 1.00 91.25 70 ALA A N 1
ATOM 539 C CA . ALA A 1 70 ? 2.670 -12.095 -2.624 1.00 91.25 70 ALA A CA 1
ATOM 540 C C . ALA A 1 70 ? 1.673 -12.298 -1.471 1.00 91.25 70 ALA A C 1
ATOM 542 O O . ALA A 1 70 ? 0.751 -13.099 -1.591 1.00 91.25 70 ALA A O 1
ATOM 543 N N . THR A 1 71 ? 1.851 -11.548 -0.380 1.00 92.31 71 THR A N 1
ATOM 544 C CA . THR A 1 71 ? 0.939 -11.521 0.766 1.00 92.31 71 THR A CA 1
ATOM 545 C C . THR A 1 71 ? 0.267 -10.151 0.811 1.00 92.31 71 THR A C 1
ATOM 547 O O . THR A 1 71 ? 0.924 -9.176 1.193 1.00 92.31 71 THR A O 1
ATOM 550 N N . PRO A 1 72 ? -1.003 -10.048 0.386 1.00 95.25 72 PRO A N 1
ATOM 551 C CA . PRO A 1 72 ? -1.757 -8.808 0.469 1.00 95.25 72 PRO A CA 1
ATOM 552 C C . PRO A 1 72 ? -1.910 -8.332 1.913 1.00 95.25 72 PRO A C 1
ATOM 554 O O . PRO A 1 72 ? -1.832 -9.120 2.856 1.00 95.25 72 PRO A O 1
ATOM 557 N N . TRP A 1 73 ? -2.144 -7.034 2.087 1.00 96.94 73 TRP A N 1
ATOM 558 C CA . TRP A 1 73 ? -2.396 -6.490 3.416 1.00 96.94 73 TRP A CA 1
ATOM 559 C C . TRP A 1 73 ? -3.779 -6.923 3.907 1.00 96.94 73 TRP A C 1
ATOM 561 O O . TRP A 1 73 ? -4.772 -6.738 3.213 1.00 96.94 73 TRP A O 1
ATOM 571 N N . ASP A 1 74 ? -3.845 -7.473 5.111 1.00 96.38 74 ASP A N 1
ATOM 5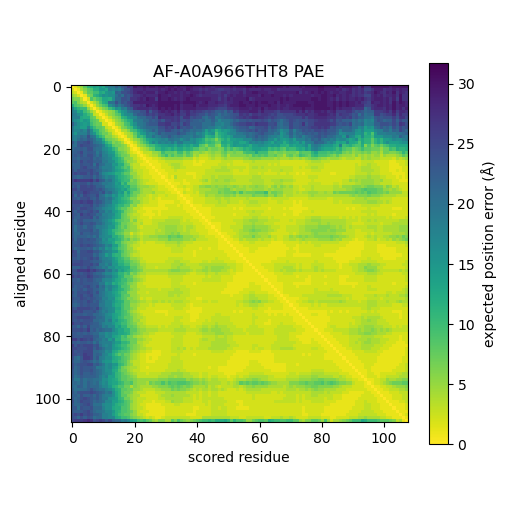72 C CA . ASP A 1 74 ? -5.054 -7.984 5.767 1.00 96.38 74 ASP A CA 1
ATOM 573 C C . ASP A 1 74 ? -5.735 -6.949 6.676 1.00 96.38 74 ASP A C 1
ATOM 575 O O . ASP A 1 74 ? -6.606 -7.276 7.479 1.00 96.38 74 ASP A O 1
ATOM 579 N N . GLY A 1 75 ? -5.302 -5.688 6.611 1.00 96.25 75 GLY A N 1
ATOM 580 C CA . GLY A 1 75 ? -5.809 -4.646 7.495 1.00 96.25 75 GLY A CA 1
ATOM 581 C C . GLY A 1 75 ? -5.328 -4.780 8.939 1.00 96.25 75 GLY A C 1
ATOM 582 O O . GLY A 1 75 ? -5.942 -4.180 9.821 1.00 96.25 75 GLY A O 1
ATOM 583 N N . LYS A 1 76 ? -4.242 -5.520 9.214 1.00 96.12 76 LYS A N 1
ATOM 584 C CA . LYS A 1 76 ? -3.603 -5.561 10.538 1.00 96.12 76 LYS A CA 1
ATOM 585 C C . LYS A 1 76 ? -2.345 -4.696 10.610 1.00 96.12 76 LYS A C 1
ATOM 587 O O . LYS A 1 76 ? -1.606 -4.533 9.642 1.00 96.12 76 LYS A O 1
ATOM 592 N N . ILE A 1 77 ? -2.095 -4.143 11.793 1.00 95.75 77 ILE A N 1
ATOM 593 C CA . ILE A 1 77 ? -0.921 -3.352 12.168 1.00 95.75 77 ILE A CA 1
ATOM 594 C C . ILE A 1 77 ? -0.334 -4.012 13.411 1.00 95.75 77 ILE A C 1
ATOM 596 O O . ILE A 1 77 ? -0.975 -4.049 14.462 1.00 95.75 77 ILE A O 1
ATOM 600 N N . ASN A 1 78 ? 0.876 -4.564 13.300 1.00 93.00 78 ASN A N 1
ATOM 601 C CA . ASN A 1 78 ? 1.526 -5.314 14.385 1.00 93.00 78 ASN A CA 1
ATOM 602 C C . ASN A 1 78 ? 0.626 -6.428 14.969 1.00 93.00 78 ASN A C 1
ATOM 604 O O . ASN A 1 78 ? 0.537 -6.599 16.184 1.00 93.00 78 ASN A O 1
ATOM 608 N N . GLY A 1 79 ? -0.093 -7.146 14.098 1.00 93.69 79 GLY A N 1
ATOM 609 C CA . GLY A 1 79 ? -0.995 -8.244 14.470 1.00 93.69 79 GLY A CA 1
ATOM 610 C C . GLY A 1 79 ? -2.353 -7.821 15.042 1.00 93.69 79 GLY A C 1
ATOM 611 O O . GLY A 1 79 ? -3.180 -8.685 15.322 1.00 93.69 79 GLY A O 1
ATOM 612 N N . LYS A 1 80 ? -2.612 -6.518 15.201 1.00 95.00 80 LYS A N 1
ATOM 613 C CA . LYS A 1 80 ? -3.902 -5.979 15.659 1.00 95.00 80 LYS A CA 1
ATOM 614 C C . LYS A 1 80 ? -4.668 -5.351 14.511 1.00 95.00 80 LYS A C 1
ATOM 616 O O . LYS A 1 80 ? -4.062 -4.812 13.594 1.00 95.00 80 LYS A O 1
ATOM 621 N N . ASP A 1 81 ? -5.987 -5.361 14.596 1.00 95.75 81 ASP A N 1
ATOM 622 C CA . ASP A 1 81 ? -6.840 -4.760 13.577 1.00 95.75 81 ASP A CA 1
ATOM 623 C C . ASP A 1 81 ? -6.597 -3.252 13.456 1.00 95.75 81 ASP A C 1
ATOM 625 O O . ASP A 1 81 ? -6.610 -2.508 14.441 1.00 95.75 81 ASP A O 1
ATOM 629 N N . ALA A 1 82 ? -6.373 -2.797 12.225 1.00 95.88 82 ALA A N 1
ATOM 630 C CA . ALA A 1 82 ? -6.250 -1.386 11.915 1.00 95.88 82 ALA A CA 1
ATOM 631 C C . ALA A 1 82 ? -7.590 -0.678 12.190 1.00 95.88 82 ALA A C 1
ATOM 633 O O . ALA A 1 82 ? -8.649 -1.202 11.816 1.00 95.88 82 ALA A O 1
ATOM 634 N N . PRO A 1 83 ? -7.587 0.521 12.797 1.00 96.12 83 PRO A N 1
ATOM 635 C CA . PRO A 1 83 ? -8.792 1.332 12.924 1.00 96.12 83 PRO A CA 1
ATOM 636 C C . PRO A 1 83 ? -9.458 1.597 11.570 1.00 96.12 83 PRO A C 1
ATOM 638 O O . PRO A 1 83 ? -8.766 1.764 10.563 1.00 96.12 83 PRO A O 1
ATOM 641 N N . ILE A 1 84 ? -10.791 1.684 11.568 1.00 96.56 84 ILE A N 1
ATOM 642 C CA . ILE A 1 84 ? -11.569 2.123 10.401 1.00 96.56 84 ILE A CA 1
ATOM 643 C C . ILE A 1 84 ? -11.100 3.517 9.978 1.00 96.56 84 ILE A C 1
ATOM 645 O O . ILE A 1 84 ? -10.868 4.398 10.816 1.00 96.56 84 ILE A O 1
ATOM 649 N N . GLY A 1 85 ? -10.976 3.713 8.670 1.00 96.31 85 GLY A N 1
ATOM 650 C CA . GLY A 1 85 ? -10.642 4.998 8.078 1.00 96.31 85 GLY A CA 1
ATOM 651 C C . GLY A 1 85 ? -9.683 4.891 6.903 1.00 96.31 85 GLY A C 1
ATOM 652 O O . GLY A 1 85 ? -9.371 3.806 6.417 1.00 96.31 85 GLY A O 1
ATOM 653 N N . THR A 1 86 ? -9.221 6.059 6.472 1.00 97.75 86 THR A N 1
ATOM 654 C CA . THR A 1 86 ? -8.381 6.217 5.288 1.00 97.75 86 THR A CA 1
ATOM 655 C C . THR A 1 86 ? -6.902 6.071 5.619 1.00 97.75 86 THR A C 1
ATOM 657 O O . THR A 1 86 ? -6.372 6.724 6.528 1.00 97.75 86 THR A O 1
ATOM 660 N N . TYR A 1 87 ? -6.232 5.250 4.824 1.00 98.19 87 TYR A N 1
ATOM 661 C CA . TYR A 1 87 ? -4.789 5.063 4.796 1.00 98.19 87 TYR A CA 1
ATOM 662 C C . TYR A 1 87 ? -4.257 5.498 3.437 1.00 98.19 87 TYR A C 1
ATOM 664 O O . TYR A 1 87 ? -4.991 5.534 2.452 1.00 98.19 87 TYR A O 1
ATOM 672 N N . TYR A 1 88 ? -2.974 5.826 3.373 1.00 98.19 88 TYR A N 1
ATOM 673 C CA . TYR A 1 88 ? -2.329 6.250 2.134 1.00 98.19 88 TYR A CA 1
ATOM 674 C C . TYR A 1 88 ? -1.287 5.231 1.728 1.00 98.19 88 TYR A C 1
ATOM 676 O O . TYR A 1 88 ? -0.628 4.654 2.587 1.00 98.19 88 TYR A O 1
ATOM 684 N N . PHE A 1 89 ? -1.116 5.019 0.430 1.00 97.75 89 PHE A N 1
ATOM 685 C CA . PHE A 1 89 ? -0.143 4.061 -0.070 1.00 97.75 89 PHE A CA 1
ATOM 686 C C . PHE A 1 89 ? 0.813 4.677 -1.080 1.00 97.75 89 PHE A C 1
ATOM 688 O O . PHE A 1 89 ? 0.475 5.622 -1.798 1.00 97.75 89 PHE A O 1
ATOM 695 N N . VAL A 1 90 ? 1.993 4.071 -1.176 1.00 96.88 90 VAL A N 1
ATOM 696 C CA . VAL A 1 90 ? 2.956 4.271 -2.254 1.00 96.88 90 VAL A CA 1
ATOM 697 C C . VAL A 1 90 ? 3.395 2.903 -2.769 1.00 96.88 90 VAL A C 1
ATOM 699 O O . VAL A 1 90 ? 3.877 2.061 -2.015 1.00 96.88 90 VAL A O 1
ATOM 702 N N . ILE A 1 91 ? 3.241 2.692 -4.073 1.00 96.75 91 ILE A N 1
ATOM 703 C CA . ILE A 1 91 ? 3.705 1.511 -4.795 1.00 96.75 91 ILE A CA 1
ATOM 704 C C . ILE A 1 91 ? 4.823 1.959 -5.729 1.00 96.75 91 ILE A C 1
ATOM 706 O O . ILE A 1 91 ? 4.609 2.767 -6.637 1.00 96.75 91 ILE A O 1
ATOM 710 N N . ASP A 1 92 ? 6.020 1.430 -5.515 1.00 95.44 92 ASP A N 1
ATOM 711 C CA . ASP A 1 92 ? 7.178 1.645 -6.379 1.00 95.44 92 ASP A CA 1
ATOM 712 C C . ASP A 1 92 ? 7.461 0.351 -7.155 1.00 95.44 92 ASP A C 1
ATOM 714 O O . ASP A 1 92 ? 7.909 -0.625 -6.556 1.00 95.44 92 ASP A O 1
ATOM 718 N N . PRO A 1 93 ? 7.208 0.308 -8.476 1.00 91.94 93 PRO A N 1
ATOM 719 C CA . PRO A 1 93 ? 7.436 -0.882 -9.294 1.00 91.94 93 PRO A CA 1
ATOM 720 C C . PRO A 1 93 ? 8.898 -1.345 -9.400 1.00 91.94 93 PRO A C 1
ATOM 722 O O . PRO A 1 93 ? 9.130 -2.442 -9.907 1.00 91.94 93 PRO A O 1
ATOM 725 N N . LYS A 1 94 ? 9.882 -0.518 -8.999 1.00 91.88 94 LYS A N 1
ATOM 726 C CA . LYS A 1 94 ? 11.333 -0.799 -9.083 1.00 91.88 94 LYS A CA 1
ATOM 727 C C . LYS A 1 94 ? 11.838 -1.261 -10.460 1.00 91.88 94 LYS A C 1
ATOM 729 O O . LYS A 1 94 ? 12.861 -1.927 -10.564 1.00 91.88 94 LYS A O 1
ATOM 734 N N . ASN A 1 95 ? 11.150 -0.879 -11.534 1.00 86.31 95 ASN A N 1
ATOM 735 C CA . ASN A 1 95 ? 11.485 -1.260 -12.911 1.00 86.31 95 ASN A CA 1
ATOM 736 C C . ASN A 1 95 ? 11.502 -0.063 -13.881 1.00 86.31 95 ASN A C 1
ATOM 738 O O . ASN A 1 95 ? 11.281 -0.221 -15.079 1.00 86.31 95 ASN A O 1
ATOM 742 N N . GLY A 1 96 ? 11.706 1.148 -13.354 1.00 85.12 96 GLY A N 1
ATOM 743 C CA . GLY A 1 96 ? 11.726 2.395 -14.128 1.00 85.12 96 GLY A CA 1
ATOM 744 C C . GLY A 1 96 ? 10.346 2.995 -14.428 1.00 85.12 96 GLY A C 1
ATOM 745 O O . GLY A 1 96 ? 10.273 4.130 -14.897 1.00 85.12 96 GLY A O 1
ATOM 746 N N . ARG A 1 97 ? 9.242 2.292 -14.131 1.00 86.75 97 ARG A N 1
ATOM 747 C CA . ARG A 1 97 ? 7.890 2.875 -14.198 1.00 86.75 97 ARG A CA 1
ATOM 748 C C . ARG A 1 97 ? 7.653 3.875 -13.063 1.00 86.75 97 ARG A C 1
ATOM 750 O O . ARG A 1 97 ? 8.279 3.803 -12.007 1.00 86.75 97 ARG A O 1
ATOM 757 N N . LYS A 1 98 ? 6.716 4.804 -13.284 1.00 89.94 98 LYS A N 1
ATOM 758 C CA . LYS A 1 98 ? 6.316 5.797 -12.278 1.00 89.94 98 LYS A CA 1
ATOM 759 C C . LYS A 1 98 ? 5.742 5.112 -11.036 1.00 89.94 98 LYS A C 1
ATOM 761 O O . LYS A 1 98 ? 5.013 4.127 -11.145 1.00 89.94 98 LYS A O 1
ATOM 766 N N . LYS A 1 99 ? 6.040 5.686 -9.869 1.00 93.75 99 LYS A N 1
ATOM 767 C CA . LYS A 1 99 ? 5.404 5.299 -8.608 1.00 93.75 99 LYS A CA 1
ATOM 768 C C . LYS A 1 99 ? 3.911 5.613 -8.667 1.00 93.75 99 LYS A C 1
ATOM 770 O O . LYS A 1 99 ? 3.515 6.625 -9.247 1.00 93.75 99 LYS A O 1
ATOM 775 N N . LYS A 1 100 ? 3.105 4.766 -8.037 1.00 94.25 100 LYS A N 1
ATOM 776 C CA . LYS A 1 100 ? 1.679 5.001 -7.811 1.00 94.25 100 LYS A CA 1
ATOM 777 C C . LYS A 1 100 ? 1.465 5.385 -6.360 1.00 94.25 100 LYS A C 1
ATOM 779 O O . LYS A 1 100 ? 2.032 4.755 -5.477 1.00 94.25 100 LYS A O 1
ATOM 784 N N . ALA A 1 101 ? 0.651 6.399 -6.128 1.00 95.44 101 ALA A N 1
ATOM 785 C CA . ALA A 1 101 ? 0.250 6.806 -4.794 1.00 95.44 101 ALA A CA 1
ATOM 786 C C . ALA A 1 101 ? -1.250 7.084 -4.782 1.00 95.44 101 ALA A C 1
ATOM 788 O O . ALA A 1 101 ? -1.827 7.429 -5.815 1.00 95.44 101 ALA A O 1
ATOM 789 N N . GLY A 1 102 ? -1.865 6.913 -3.623 1.00 96.38 102 GLY A N 1
ATOM 790 C CA . GLY A 1 102 ? -3.299 7.073 -3.457 1.00 96.38 102 GLY A CA 1
ATOM 791 C C . GLY A 1 102 ? -3.720 6.759 -2.035 1.00 96.38 102 GLY A C 1
ATOM 792 O O . GLY A 1 102 ? -2.904 6.801 -1.111 1.00 96.38 102 GLY A O 1
ATOM 793 N N . TYR A 1 103 ? -4.998 6.443 -1.881 1.00 97.31 103 TYR A N 1
ATOM 794 C CA . TYR A 1 103 ? -5.593 6.104 -0.602 1.00 97.31 103 TYR A CA 1
ATOM 795 C C . TYR A 1 103 ? -6.341 4.775 -0.676 1.00 97.31 103 TYR A C 1
ATOM 797 O O . TYR A 1 103 ? -6.768 4.343 -1.748 1.00 97.31 103 TYR A O 1
ATOM 805 N N . VAL A 1 104 ? -6.483 4.143 0.481 1.00 97.88 104 VAL A N 1
ATOM 806 C CA . VAL A 1 104 ? -7.297 2.954 0.687 1.00 97.88 104 VAL A CA 1
ATOM 807 C C . VAL A 1 104 ? -8.077 3.110 1.988 1.00 97.88 104 VAL A C 1
ATOM 809 O O . VAL A 1 104 ? -7.510 3.453 3.027 1.00 97.88 104 VAL A O 1
ATOM 812 N N . ASP A 1 105 ? -9.378 2.874 1.922 1.00 97.81 105 ASP A N 1
ATOM 813 C CA . ASP A 1 105 ? -1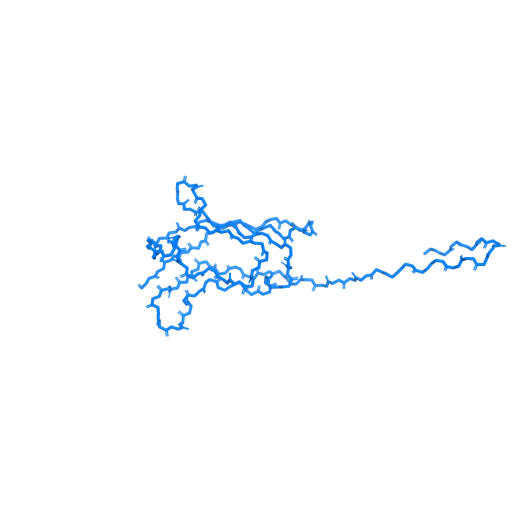0.281 2.912 3.059 1.00 97.81 105 ASP A CA 1
ATOM 814 C C . ASP A 1 105 ? -10.459 1.509 3.638 1.00 97.81 105 ASP A C 1
ATOM 816 O O . ASP A 1 105 ? -10.727 0.541 2.922 1.00 97.81 105 ASP A O 1
ATOM 820 N N . ILE A 1 106 ? -10.324 1.416 4.958 1.00 97.25 106 ILE A N 1
ATOM 821 C CA . ILE A 1 106 ? -10.732 0.241 5.725 1.00 97.25 106 ILE A CA 1
ATOM 822 C C . ILE A 1 106 ? -12.132 0.497 6.257 1.00 97.25 106 ILE A C 1
ATOM 824 O O . ILE A 1 106 ? -12.326 1.422 7.050 1.00 97.25 106 ILE A O 1
ATOM 828 N N . ILE A 1 107 ? -13.069 -0.362 5.863 1.00 95.50 107 ILE A N 1
ATOM 829 C CA . ILE A 1 107 ? -14.434 -0.437 6.399 1.00 95.50 107 ILE A CA 1
ATOM 830 C C . ILE A 1 107 ? -14.648 -1.787 7.099 1.00 95.50 107 ILE A C 1
ATOM 832 O O . ILE A 1 107 ? -13.831 -2.691 6.946 1.00 95.50 107 ILE A O 1
ATOM 836 N N . ARG A 1 108 ? -15.707 -1.930 7.899 1.00 89.00 108 ARG A N 1
ATOM 837 C CA . ARG A 1 108 ? -16.125 -3.205 8.503 1.00 89.00 108 ARG A CA 1
ATOM 838 C C . ARG A 1 108 ? -17.637 -3.303 8.522 1.00 89.00 108 ARG A C 1
ATOM 840 O O . ARG A 1 108 ? -18.260 -2.231 8.695 1.00 89.00 108 ARG A O 1
#

Secondary structure (DSSP, 8-state):
-----TT------------PPPPP--SEE--SSSSSS-SB--TTGGG-TT-EEEEE-TTS-EEEEEESSSS-B-SEETTEEPPSEEEEEEEE-SSSSPPEEEEEEE--

pLDDT: mean 86.34, std 16.67, range [32.47, 98.19]

Solvent-accessible surface area (backbone atoms only — not comparable to full-atom values): 6737 Å² total; per-residue (Å²): 139,88,83,90,64,102,75,80,77,82,84,83,86,83,82,85,84,79,89,77,73,84,54,63,71,68,49,65,33,30,56,66,79,84,80,60,47,31,43,56,68,49,53,65,41,63,80,32,68,69,14,36,40,38,30,24,44,89,83,69,48,77,51,46,76,41,78,18,51,88,72,56,54,55,56,49,40,95,88,38,80,52,75,77,44,68,30,37,38,42,36,38,48,77,71,88,57,78,66,48,70,54,55,35,33,38,48,117

Sequence (108 aa):
LTVTSNKGCSDTSSVFIKVLKDPPVPNIFSPNGDGIHDTWIIPYLDSYPGCTVEVVNRYGYIVFRSVGYATPWDGKINGKDAPIGTYYFVIDPKNGRKKKAGYVDIIR

Foldseek 3Di:
DDDDDPPPDDDDDDDDDDDQDDWDFDQEAELPPPPGRQFRDTPRQQVLQQKKKFKAAPVRDTQDIDGGCPDTHRCDGPNHHHDFAKIKMWIGSVPPDDIDIDIHTYDD

Mean predicted aligned error: 8.52 Å

Radius of gyration: 20.06 Å; Cα contacts (8 Å, |Δi|>4): 189; chains: 1; bounding box: 54×26×55 Å

Nearest PDB structures (foldseek):
  3hrz-assembly1_A  TM=6.107E-01  e=7.449E-03  Naja kaouthia
  3frp-assembly1_A  TM=6.118E-01  e=1.298E-02  Naja kaouthia
  8ayh-assembly1_B  TM=5.343E-01  e=8.427E-03  Naja kaouthia
  3hs0-assembly2_A  TM=5.305E-01  e=1.562E-02  Naja kaouthia
  3hs0-assembly1_F  TM=5.809E-01  e=5.709E-02  Naja kaouthia